Protein AF-A0A0J7XY66-F1 (afdb_monomer)

Foldseek 3Di:
DDDQAEAEAPDPVRVVVCVVCVVVVRHYHYDHPAPDPPSDDDDADFDADPDPDGDTDRD

Secondary structure (DSSP, 8-state):
--PPPEEE--SHHHHHHHHHHHHTT---EEE-SSSSTTSSPP-SPBP----SS----B-

Sequence (59 aa):
MNHTPGMIGGGLGGLMLARALHGHGIALTIFEAEAFPSARTQGGLLDIHEHRVASVNVV

Radius of gyration: 14.1 Å; Cα contacts (8 Å, |Δi|>4): 53; chains: 1; bounding box: 19×33×40 Å

Structure (mmCIF, N/CA/C/O backbone):
data_AF-A0A0J7XY66-F1
#
_entry.id   AF-A0A0J7XY66-F1
#
loop_
_atom_site.group_PDB
_atom_site.id
_atom_site.type_symbol
_atom_site.label_atom_id
_atom_site.label_alt_id
_atom_site.label_comp_id
_atom_site.label_asym_id
_atom_site.label_entity_id
_atom_site.label_seq_id
_atom_site.pdbx_PDB_ins_code
_atom_site.Cartn_x
_atom_site.Cartn_y
_atom_site.Cartn_z
_atom_site.occupancy
_atom_site.B_iso_or_equiv
_atom_site.auth_seq_id
_atom_site.auth_comp_id
_atom_site.auth_asym_id
_atom_site.auth_atom_id
_atom_site.pdbx_PDB_model_num
ATOM 1 N N . MET A 1 1 ? -0.999 9.909 25.847 1.00 52.56 1 MET A N 1
ATOM 2 C CA . MET A 1 1 ? -0.776 10.579 24.549 1.00 52.56 1 MET A CA 1
ATOM 3 C C . MET A 1 1 ? -1.242 9.625 23.467 1.00 52.56 1 MET A C 1
ATOM 5 O O . M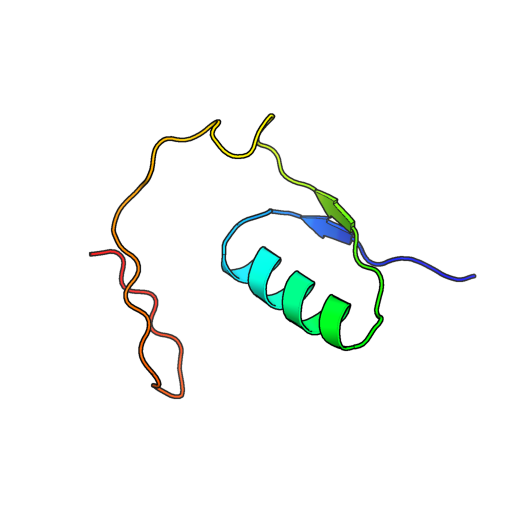ET A 1 1 ? -0.799 8.483 23.485 1.00 52.56 1 MET A O 1
ATOM 9 N N . ASN A 1 2 ? -2.159 10.048 22.595 1.00 79.75 2 ASN A N 1
ATOM 10 C CA . ASN A 1 2 ? -2.606 9.222 21.473 1.00 79.75 2 ASN A CA 1
ATOM 11 C C . ASN A 1 2 ? -1.663 9.476 20.299 1.00 79.75 2 ASN A C 1
ATOM 13 O O . ASN A 1 2 ? -1.665 10.568 19.735 1.00 79.75 2 ASN A O 1
ATOM 17 N N . HIS A 1 3 ? -0.833 8.492 19.965 1.00 82.94 3 HIS A N 1
ATOM 18 C CA . HIS A 1 3 ? 0.047 8.565 18.805 1.00 82.94 3 HIS A CA 1
ATOM 19 C C . HIS A 1 3 ? -0.613 7.849 17.635 1.00 82.94 3 HIS A C 1
ATOM 21 O O . HIS A 1 3 ? -1.064 6.713 17.774 1.00 82.94 3 HIS A O 1
ATOM 27 N N . THR A 1 4 ? -0.656 8.518 16.487 1.00 90.19 4 THR A N 1
ATOM 28 C CA . THR A 1 4 ? -1.067 7.875 15.239 1.00 90.19 4 THR A CA 1
ATOM 29 C C . THR A 1 4 ? 0.173 7.246 14.607 1.00 90.19 4 THR A C 1
ATOM 31 O O . THR A 1 4 ? 1.161 7.959 14.412 1.00 90.19 4 THR A O 1
ATOM 34 N N . PRO A 1 5 ? 0.175 5.936 14.318 1.00 91.81 5 PRO A N 1
ATOM 35 C CA . PRO A 1 5 ? 1.294 5.293 13.649 1.00 91.81 5 PRO A CA 1
ATOM 36 C C . PRO A 1 5 ? 1.492 5.851 12.232 1.00 91.81 5 PRO A C 1
ATOM 38 O O . PRO A 1 5 ? 0.538 6.220 11.541 1.00 91.81 5 PRO A O 1
ATOM 41 N N . GLY A 1 6 ? 2.754 5.903 11.808 1.00 95.56 6 GLY A N 1
ATOM 42 C CA . GLY A 1 6 ? 3.160 6.297 10.462 1.00 95.56 6 GLY A CA 1
ATOM 43 C C . GLY A 1 6 ? 3.745 5.114 9.696 1.00 95.56 6 GLY A C 1
ATOM 44 O O . GLY A 1 6 ? 4.487 4.313 10.261 1.00 95.56 6 GLY A O 1
ATOM 45 N N . MET A 1 7 ? 3.431 5.024 8.408 1.00 94.94 7 MET A N 1
ATOM 46 C CA . MET A 1 7 ? 3.989 4.056 7.471 1.00 94.94 7 MET A CA 1
ATOM 47 C C . MET A 1 7 ? 4.774 4.778 6.385 1.00 94.94 7 MET A C 1
ATOM 49 O O . MET A 1 7 ? 4.277 5.735 5.799 1.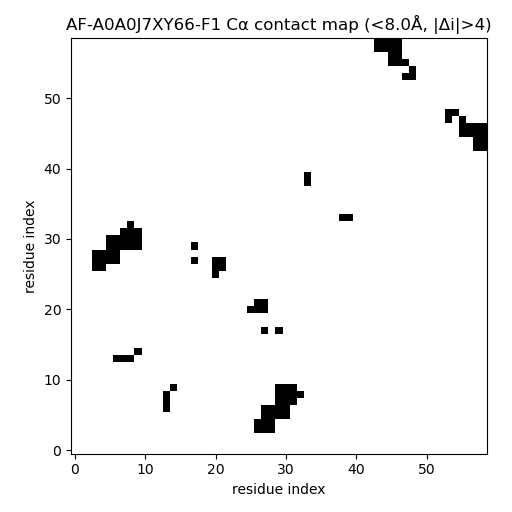00 94.94 7 MET A O 1
ATOM 53 N N . ILE A 1 8 ? 5.982 4.299 6.098 1.00 96.50 8 ILE A N 1
ATOM 54 C CA . ILE A 1 8 ? 6.812 4.821 5.013 1.00 96.50 8 ILE A CA 1
ATOM 55 C C . ILE A 1 8 ? 6.666 3.896 3.801 1.00 96.50 8 ILE A C 1
ATOM 57 O O . ILE A 1 8 ? 6.941 2.702 3.901 1.00 96.50 8 ILE A O 1
ATOM 61 N N . GLY A 1 9 ? 6.242 4.459 2.673 1.00 94.44 9 GLY A N 1
ATOM 62 C CA . GLY A 1 9 ? 5.988 3.768 1.411 1.00 94.44 9 GLY A CA 1
ATOM 63 C C . GLY A 1 9 ? 4.513 3.409 1.196 1.00 94.44 9 GLY A C 1
ATOM 64 O O . GLY A 1 9 ? 3.902 2.687 1.981 1.00 94.44 9 GLY A O 1
ATOM 65 N N . GLY A 1 10 ? 3.963 3.867 0.076 1.00 93.62 10 GLY A N 1
ATOM 66 C CA . GLY A 1 10 ? 2.631 3.583 -0.463 1.00 93.62 10 GLY A CA 1
ATOM 67 C C . GLY A 1 10 ? 2.622 2.459 -1.504 1.00 93.62 10 GLY A C 1
ATOM 68 O O . GLY A 1 10 ? 1.767 2.430 -2.385 1.00 93.62 10 GLY A O 1
ATOM 69 N N . GLY A 1 11 ? 3.572 1.524 -1.416 1.00 92.19 11 GLY A N 1
ATOM 70 C CA . GLY A 1 11 ? 3.567 0.306 -2.225 1.00 92.19 11 GLY A CA 1
ATOM 71 C C . GLY A 1 11 ? 2.454 -0.667 -1.817 1.00 92.19 11 GLY A C 1
ATOM 72 O O . GLY A 1 11 ? 1.803 -0.507 -0.784 1.00 92.19 11 GLY A O 1
ATOM 73 N N . LEU A 1 12 ? 2.275 -1.734 -2.602 1.00 92.44 12 LEU A N 1
ATOM 74 C CA . LEU A 1 12 ? 1.211 -2.731 -2.415 1.00 92.44 12 LEU A CA 1
ATOM 75 C C . LEU A 1 12 ? 1.122 -3.275 -0.981 1.00 92.44 12 LE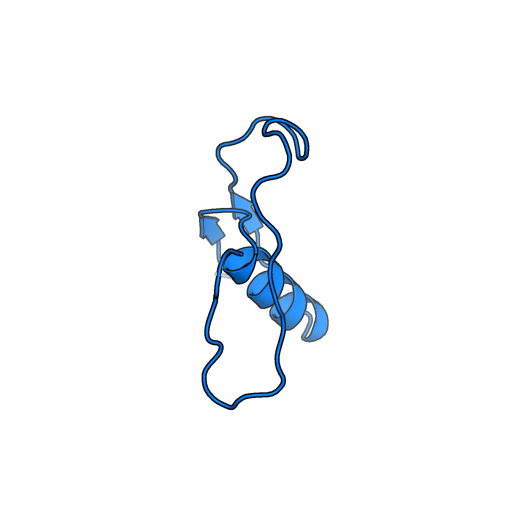U A C 1
ATOM 77 O O . LEU A 1 12 ? 0.054 -3.229 -0.381 1.00 92.44 12 LEU A O 1
ATOM 81 N N . GLY A 1 13 ? 2.234 -3.738 -0.399 1.00 91.25 13 GLY A N 1
ATOM 82 C CA . GLY A 1 13 ? 2.237 -4.263 0.973 1.00 91.25 13 GLY A CA 1
ATOM 83 C C . GLY A 1 13 ? 1.828 -3.221 2.021 1.00 91.25 13 GLY A C 1
ATOM 84 O O . GLY A 1 13 ? 1.074 -3.531 2.943 1.00 91.25 13 GLY A O 1
ATOM 85 N N . GLY A 1 14 ? 2.265 -1.971 1.843 1.00 93.88 14 GLY A N 1
ATOM 86 C CA . GLY A 1 14 ? 1.909 -0.868 2.731 1.00 93.88 14 GLY A CA 1
ATOM 87 C C . GLY A 1 14 ? 0.426 -0.508 2.645 1.00 93.88 14 GLY A C 1
ATOM 88 O O . GLY A 1 14 ? -0.267 -0.451 3.661 1.00 93.88 14 GLY A O 1
ATOM 89 N N . LEU A 1 15 ? -0.102 -0.371 1.426 1.00 95.31 15 LEU A N 1
ATOM 90 C CA . LEU A 1 15 ? -1.524 -0.104 1.196 1.00 95.31 15 LEU A CA 1
ATOM 91 C C . LEU A 1 15 ? -2.427 -1.246 1.679 1.00 95.31 15 LEU A C 1
ATOM 93 O O . LEU A 1 15 ? -3.511 -0.981 2.198 1.00 95.31 15 LEU A O 1
ATOM 97 N N . MET A 1 16 ? -1.986 -2.503 1.571 1.00 94.69 16 MET A N 1
ATOM 98 C CA . MET A 1 16 ? -2.724 -3.651 2.110 1.00 94.69 16 MET A CA 1
ATOM 99 C C . MET A 1 16 ? -2.827 -3.591 3.636 1.00 94.69 16 MET A C 1
ATOM 101 O O . MET A 1 16 ? -3.919 -3.752 4.185 1.00 94.69 16 MET A O 1
ATOM 105 N N . LEU A 1 17 ? -1.726 -3.295 4.332 1.00 94.88 17 LEU A N 1
ATOM 106 C CA . LEU A 1 17 ? -1.749 -3.125 5.786 1.00 94.88 17 LEU A CA 1
ATOM 107 C C . LEU A 1 17 ? -2.595 -1.908 6.197 1.00 94.88 17 LEU A C 1
ATOM 109 O O . LEU A 1 17 ? -3.437 -2.023 7.087 1.00 94.88 17 LEU A O 1
ATOM 113 N N . ALA A 1 18 ? -2.450 -0.769 5.516 1.00 96.50 18 ALA A N 1
ATOM 114 C CA . ALA A 1 18 ? -3.280 0.409 5.761 1.00 96.50 18 ALA A CA 1
ATOM 115 C C . ALA A 1 18 ? -4.777 0.107 5.592 1.00 96.50 18 ALA A C 1
ATOM 117 O O . ALA A 1 18 ? -5.595 0.512 6.419 1.00 96.50 18 ALA A O 1
ATOM 118 N N . ARG A 1 19 ? -5.142 -0.661 4.557 1.00 96.19 19 ARG A N 1
ATOM 119 C CA . ARG A 1 19 ? -6.522 -1.097 4.327 1.00 96.19 19 ARG A CA 1
ATOM 120 C C . ARG A 1 19 ? -7.034 -2.000 5.447 1.00 96.19 19 ARG A C 1
ATOM 122 O O . ARG A 1 19 ? -8.165 -1.807 5.893 1.00 96.19 19 ARG A O 1
ATOM 129 N N . ALA A 1 20 ? -6.228 -2.955 5.906 1.00 96.25 20 ALA A N 1
ATOM 130 C CA . ALA A 1 20 ? -6.602 -3.829 7.013 1.00 96.25 20 ALA A CA 1
ATOM 131 C C . ALA A 1 20 ? -6.849 -3.026 8.300 1.00 96.25 20 ALA A C 1
ATOM 133 O O . ALA A 1 20 ? -7.876 -3.215 8.948 1.00 96.25 20 ALA A O 1
ATOM 134 N N . LEU A 1 21 ? -5.960 -2.087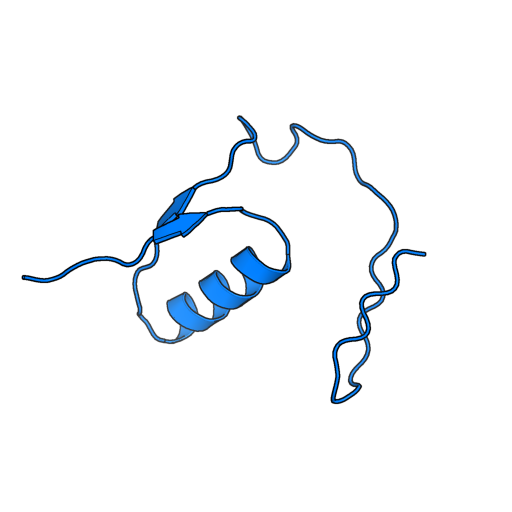 8.637 1.00 96.12 21 LEU A N 1
ATOM 135 C CA . LEU A 1 21 ? -6.090 -1.239 9.827 1.00 96.12 21 LEU A CA 1
ATOM 136 C C . LEU A 1 21 ? -7.295 -0.296 9.750 1.00 96.12 21 LEU A C 1
ATOM 138 O O . LEU A 1 21 ? -8.046 -0.192 10.721 1.00 96.12 21 LEU A O 1
ATOM 142 N N . HIS A 1 22 ? -7.542 0.311 8.586 1.00 96.25 22 HIS A N 1
ATOM 143 C CA . HIS A 1 22 ? -8.731 1.132 8.359 1.00 96.25 22 HIS A CA 1
ATOM 144 C C . HIS A 1 22 ? -10.020 0.323 8.588 1.00 96.25 22 HIS A C 1
ATOM 146 O O . HIS A 1 22 ? -10.928 0.800 9.264 1.00 96.25 22 HIS A O 1
ATOM 152 N N . GLY A 1 23 ? -10.080 -0.932 8.128 1.00 97.94 23 GLY A N 1
ATOM 153 C CA . GLY A 1 23 ? -11.217 -1.823 8.398 1.00 97.94 23 GLY A CA 1
ATOM 154 C C . GLY A 1 23 ? -11.468 -2.098 9.888 1.00 97.94 23 GLY A C 1
ATOM 155 O O . GLY A 1 23 ? -12.599 -2.382 10.269 1.00 97.94 23 GLY A O 1
ATOM 156 N N . HIS A 1 24 ? -10.442 -1.961 10.732 1.00 96.75 24 HIS A N 1
ATOM 157 C CA . HIS A 1 24 ? -10.531 -2.103 12.189 1.00 96.75 24 HIS A CA 1
ATOM 158 C C . HIS A 1 24 ? -10.669 -0.755 12.924 1.00 96.75 24 HIS A C 1
ATOM 160 O O . HIS A 1 24 ? -10.569 -0.714 14.148 1.00 96.75 24 HIS A O 1
ATOM 166 N N . GLY A 1 25 ? -10.878 0.357 12.208 1.00 96.12 25 GLY A N 1
ATOM 167 C CA . GLY A 1 25 ? -11.019 1.691 12.803 1.00 96.12 25 GLY A CA 1
ATOM 168 C C . GLY A 1 25 ? -9.718 2.280 13.360 1.00 96.12 25 GLY A C 1
ATOM 169 O O . GLY A 1 25 ? -9.758 3.230 14.140 1.00 96.12 25 GLY A O 1
ATOM 170 N N . ILE A 1 26 ? -8.561 1.733 12.977 1.00 94.88 26 ILE A N 1
ATOM 171 C CA . ILE A 1 26 ? -7.249 2.207 13.423 1.00 94.88 26 ILE A CA 1
ATOM 172 C C . ILE A 1 26 ? -6.728 3.235 12.417 1.00 94.88 26 ILE A C 1
ATOM 174 O O . ILE A 1 26 ? -6.509 2.921 11.246 1.00 94.88 26 ILE A O 1
ATOM 178 N N . ALA A 1 27 ? -6.505 4.464 12.883 1.00 95.44 27 ALA A N 1
ATOM 179 C CA . ALA A 1 27 ? -5.904 5.518 12.072 1.00 95.44 27 ALA A CA 1
ATOM 180 C C . ALA A 1 27 ? -4.420 5.218 11.786 1.00 95.44 27 ALA A C 1
ATOM 182 O O . ALA A 1 27 ? -3.666 4.863 12.693 1.00 95.44 27 ALA A O 1
ATOM 183 N N . LEU A 1 28 ? -4.001 5.395 10.531 1.00 96.00 28 LEU A N 1
ATO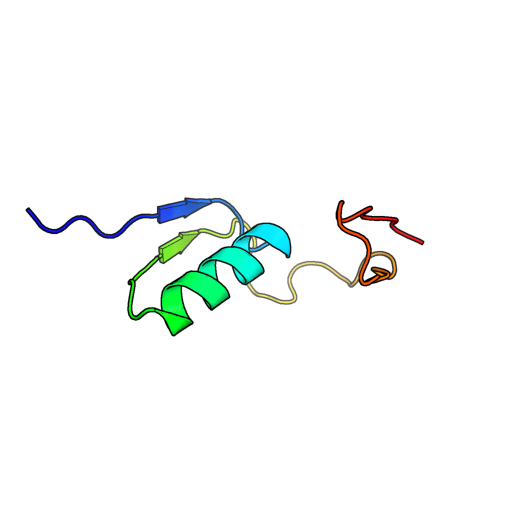M 184 C CA . LEU A 1 28 ? -2.620 5.255 10.064 1.00 96.00 28 LEU A CA 1
ATOM 185 C C . LEU A 1 28 ? -2.340 6.337 9.014 1.00 96.00 28 LEU A C 1
ATOM 187 O O . LEU A 1 28 ? -3.131 6.507 8.085 1.00 96.00 28 LEU A O 1
ATOM 191 N N . THR A 1 29 ? -1.199 7.019 9.124 1.00 96.50 29 THR A N 1
ATOM 192 C CA . THR A 1 29 ? -0.720 7.957 8.094 1.00 96.50 29 THR A CA 1
ATOM 193 C C . THR A 1 29 ? 0.305 7.273 7.191 1.00 96.50 29 THR A C 1
ATOM 195 O O . THR A 1 29 ? 1.247 6.661 7.692 1.00 96.50 29 THR A O 1
ATOM 198 N N . ILE A 1 30 ? 0.153 7.392 5.869 1.00 95.88 30 ILE A N 1
ATOM 199 C CA . ILE A 1 30 ? 1.100 6.860 4.876 1.00 95.88 30 ILE A CA 1
ATOM 200 C C . ILE A 1 30 ? 1.923 8.014 4.303 1.00 95.88 30 ILE A C 1
ATOM 202 O O . ILE A 1 30 ? 1.361 9.018 3.870 1.00 95.88 30 ILE A O 1
ATOM 206 N N . PHE A 1 31 ? 3.242 7.852 4.275 1.00 96.19 31 PHE A N 1
ATOM 207 C CA . PHE A 1 31 ? 4.186 8.773 3.654 1.00 96.19 31 PHE A CA 1
ATOM 208 C C . PHE A 1 31 ? 4.770 8.118 2.403 1.00 96.19 31 PHE A C 1
ATOM 210 O O . PHE A 1 31 ? 5.504 7.138 2.503 1.00 96.19 31 PHE A O 1
ATOM 217 N N . GLU A 1 32 ? 4.436 8.651 1.232 1.00 94.56 32 GLU A N 1
ATOM 218 C CA . GLU A 1 32 ? 4.954 8.203 -0.064 1.00 94.56 32 GLU A CA 1
ATOM 219 C C . GLU A 1 32 ? 5.935 9.249 -0.611 1.00 94.56 32 GLU A C 1
ATOM 221 O O . GLU A 1 32 ? 5.737 10.449 -0.425 1.00 94.56 32 GLU A O 1
ATOM 226 N N . ALA A 1 33 ? 7.020 8.782 -1.228 1.00 95.62 33 ALA A N 1
ATOM 227 C CA . ALA A 1 33 ? 8.054 9.628 -1.810 1.00 95.62 33 ALA A CA 1
ATOM 228 C C . ALA A 1 33 ? 7.620 10.225 -3.157 1.00 95.62 33 ALA A C 1
ATOM 230 O O . ALA A 1 33 ? 8.072 11.308 -3.527 1.00 95.62 33 ALA A O 1
ATOM 231 N N . GLU A 1 34 ? 6.755 9.526 -3.890 1.00 94.12 34 GLU A N 1
ATOM 232 C CA . GLU A 1 34 ? 6.186 10.013 -5.143 1.00 94.12 34 GLU A CA 1
ATOM 233 C C . GLU A 1 34 ? 5.204 11.177 -4.925 1.00 94.12 34 GLU A C 1
ATOM 235 O O . GLU A 1 34 ? 4.359 11.155 -4.030 1.00 94.12 34 GLU A O 1
ATOM 240 N N . ALA A 1 35 ? 5.274 12.192 -5.792 1.00 94.88 35 ALA A N 1
ATOM 241 C CA . ALA A 1 35 ? 4.469 13.410 -5.660 1.00 94.88 35 ALA A CA 1
ATOM 242 C C . ALA A 1 35 ? 2.968 13.198 -5.937 1.00 94.88 35 ALA A C 1
ATOM 244 O O . ALA A 1 35 ? 2.132 13.973 -5.472 1.00 94.88 35 ALA A O 1
ATOM 245 N N . PHE A 1 36 ? 2.618 12.182 -6.728 1.00 93.31 36 PHE A N 1
ATOM 246 C CA . PHE A 1 36 ? 1.241 11.849 -7.089 1.00 93.31 36 PHE A CA 1
ATOM 247 C C . PHE A 1 36 ? 1.116 10.357 -7.449 1.00 93.31 36 PHE A C 1
ATOM 249 O O . PHE A 1 36 ? 2.106 9.740 -7.843 1.00 93.31 36 PHE A O 1
ATOM 256 N N . PRO A 1 37 ? -0.087 9.752 -7.366 1.00 90.06 37 PRO A N 1
ATOM 257 C CA . PRO A 1 37 ? -0.259 8.302 -7.529 1.00 90.06 37 PRO A CA 1
ATOM 258 C C . PRO A 1 37 ? 0.182 7.737 -8.887 1.00 90.06 37 PRO A C 1
ATOM 260 O O . PRO A 1 37 ? 0.520 6.563 -8.985 1.00 90.06 37 PRO A O 1
ATOM 263 N N . SER A 1 38 ? 0.177 8.563 -9.934 1.00 92.25 38 SER A N 1
ATOM 264 C CA . SER A 1 38 ? 0.587 8.195 -11.293 1.00 92.25 38 SER A CA 1
ATOM 265 C C . SER A 1 38 ? 1.998 8.674 -11.657 1.00 92.25 38 SER A C 1
ATOM 267 O O . SER A 1 38 ? 2.313 8.774 -12.840 1.00 92.25 38 SER A O 1
ATOM 269 N N . ALA A 1 39 ? 2.833 9.037 -10.674 1.00 95.06 39 ALA A N 1
ATOM 270 C CA . ALA A 1 39 ? 4.188 9.544 -10.920 1.00 95.06 39 ALA A CA 1
ATOM 271 C C . ALA A 1 39 ? 5.094 8.513 -11.603 1.00 95.06 39 ALA A C 1
ATOM 273 O O . ALA A 1 39 ? 5.951 8.879 -12.407 1.00 95.06 39 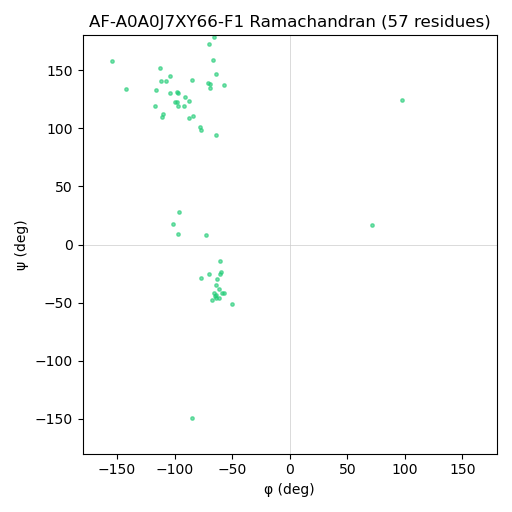ALA A O 1
ATOM 274 N N . ARG A 1 40 ? 4.852 7.222 -11.353 1.00 87.69 40 ARG A N 1
ATOM 275 C CA . ARG A 1 40 ? 5.476 6.123 -12.092 1.00 87.69 40 ARG A CA 1
ATOM 276 C C . ARG A 1 40 ? 4.497 5.517 -13.084 1.00 87.69 40 ARG A C 1
ATOM 278 O O . ARG A 1 40 ? 3.305 5.392 -12.807 1.00 87.69 40 ARG A O 1
ATOM 285 N N . THR A 1 41 ? 5.020 5.085 -14.226 1.00 91.62 41 THR A N 1
ATOM 286 C CA . THR A 1 41 ? 4.282 4.210 -15.139 1.00 91.62 41 THR A CA 1
ATOM 287 C C . THR A 1 41 ? 4.061 2.845 -14.489 1.00 91.62 41 THR A C 1
ATOM 289 O O . THR A 1 41 ? 4.797 2.447 -13.584 1.00 91.62 41 THR A O 1
ATOM 292 N N . GLN A 1 42 ? 3.063 2.105 -14.970 1.00 89.44 42 GLN A N 1
ATOM 293 C CA . GLN A 1 42 ? 2.839 0.729 -14.537 1.00 89.44 42 GLN A CA 1
ATOM 294 C C . GLN A 1 42 ? 4.092 -0.132 -14.791 1.00 89.44 42 GLN A C 1
ATOM 296 O O . GLN A 1 42 ? 4.730 -0.011 -15.837 1.00 89.44 42 GLN A O 1
ATOM 301 N N . GLY A 1 43 ? 4.442 -0.973 -13.812 1.00 88.50 43 GLY A N 1
ATOM 302 C CA . GLY A 1 43 ? 5.484 -1.994 -13.941 1.00 88.50 43 GLY A CA 1
ATOM 303 C C . GLY A 1 43 ? 4.950 -3.294 -14.556 1.00 88.50 43 GLY A C 1
ATOM 304 O O . GLY A 1 43 ? 4.005 -3.277 -15.340 1.00 88.50 43 GLY A O 1
ATOM 305 N N . GLY A 1 44 ? 5.539 -4.428 -14.176 1.00 88.69 44 GLY A N 1
ATOM 306 C CA . GLY A 1 44 ? 5.028 -5.752 -14.549 1.00 88.69 44 GLY A CA 1
ATOM 307 C C . GLY A 1 44 ? 3.657 -6.066 -13.940 1.00 88.69 44 GLY A C 1
ATOM 308 O O . GLY A 1 44 ? 3.081 -5.273 -13.186 1.00 88.69 44 GLY A O 1
ATOM 309 N N . LEU A 1 45 ? 3.129 -7.245 -14.264 1.00 89.44 45 LEU A N 1
ATOM 310 C CA . LEU A 1 45 ? 1.886 -7.734 -13.669 1.00 89.44 45 LEU A CA 1
ATOM 311 C C . LEU A 1 45 ? 2.181 -8.428 -12.338 1.00 89.44 45 LEU A C 1
ATOM 313 O O . LEU A 1 45 ? 3.181 -9.130 -12.192 1.00 89.44 45 LEU A O 1
ATOM 317 N N . LEU A 1 46 ? 1.290 -8.222 -11.368 1.00 85.81 46 LEU A N 1
ATOM 318 C CA . LEU A 1 46 ? 1.301 -8.951 -10.107 1.00 85.81 46 LEU A CA 1
ATOM 319 C C . LEU A 1 46 ? 0.300 -10.095 -10.188 1.00 85.81 46 LEU A C 1
ATOM 321 O O . LEU A 1 46 ? -0.893 -9.850 -10.369 1.00 85.81 46 LEU A O 1
ATOM 325 N N . ASP A 1 47 ? 0.782 -11.312 -9.973 1.00 85.69 47 ASP A N 1
ATOM 326 C CA . ASP A 1 47 ? -0.081 -12.475 -9.830 1.00 85.69 47 ASP A CA 1
ATOM 327 C C . ASP A 1 47 ? -0.448 -12.713 -8.356 1.00 85.69 47 ASP A C 1
ATOM 329 O O . ASP A 1 47 ? 0.428 -12.778 -7.486 1.00 85.69 47 ASP A O 1
ATOM 333 N N . ILE A 1 48 ? -1.747 -12.813 -8.063 1.00 83.31 48 ILE A N 1
ATOM 334 C CA . ILE A 1 48 ? -2.277 -12.981 -6.706 1.00 83.31 48 ILE A CA 1
ATOM 335 C C . ILE A 1 48 ? -2.869 -14.380 -6.590 1.00 83.31 48 ILE A C 1
ATOM 337 O O . ILE A 1 48 ? -3.938 -14.670 -7.122 1.00 83.31 48 ILE A O 1
ATOM 341 N N . HIS A 1 49 ? -2.194 -15.220 -5.812 1.00 83.25 49 HIS A N 1
ATOM 342 C CA . HIS A 1 49 ? -2.606 -16.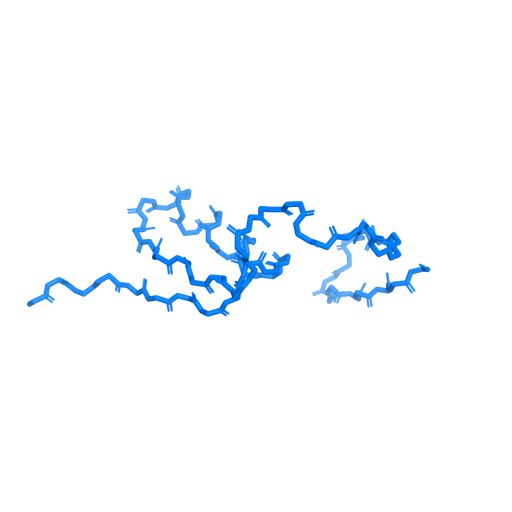591 -5.543 1.00 83.25 49 HIS A CA 1
ATOM 343 C C . HIS A 1 49 ? -3.019 -16.770 -4.083 1.00 83.25 49 HIS A C 1
ATOM 345 O O . HIS A 1 49 ? -2.474 -16.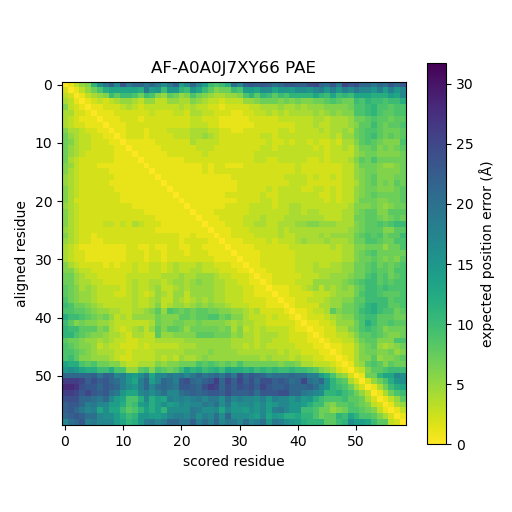132 -3.184 1.00 83.25 49 HIS A O 1
ATOM 351 N N . GLU A 1 50 ? -3.911 -17.723 -3.825 1.00 82.12 50 GLU A N 1
ATOM 352 C CA . GLU A 1 50 ? -4.398 -18.073 -2.482 1.00 82.12 50 GLU A CA 1
ATOM 353 C C . GLU A 1 50 ? -3.378 -18.830 -1.595 1.00 82.12 50 GLU A C 1
ATOM 355 O O . GLU A 1 50 ? -3.712 -19.300 -0.506 1.00 82.12 50 GLU A O 1
ATOM 360 N N . HIS A 1 51 ? -2.118 -18.966 -2.025 1.00 73.25 51 HIS A N 1
ATOM 361 C CA . HIS A 1 51 ? -1.115 -19.770 -1.324 1.00 73.25 51 HIS A CA 1
ATOM 362 C C . HIS A 1 51 ? -0.657 -19.124 0.004 1.00 73.25 51 HIS A C 1
ATOM 364 O O . HIS A 1 51 ? -0.414 -17.923 0.090 1.00 73.25 51 HIS A O 1
ATOM 370 N N . ARG A 1 52 ? -0.482 -19.945 1.056 1.00 61.91 52 ARG A N 1
ATOM 371 C CA . ARG A 1 52 ? -0.226 -19.534 2.462 1.00 61.91 52 ARG A CA 1
ATOM 372 C C . ARG A 1 52 ? 1.066 -18.716 2.678 1.00 61.91 52 ARG A C 1
ATOM 374 O O . ARG A 1 52 ? 1.238 -18.098 3.724 1.00 61.91 52 ARG A O 1
ATOM 381 N N . VAL A 1 53 ? 1.961 -18.701 1.696 1.00 57.44 53 VAL A N 1
ATOM 382 C CA . VAL A 1 53 ? 3.045 -17.718 1.566 1.00 57.44 53 VAL A CA 1
ATOM 383 C C . VAL A 1 53 ? 2.793 -16.948 0.281 1.00 57.44 53 VAL A C 1
ATOM 385 O O . VAL A 1 53 ? 2.750 -17.555 -0.788 1.00 57.44 53 VAL A O 1
ATOM 388 N N . ALA A 1 54 ? 2.599 -15.634 0.400 1.00 55.38 54 ALA A N 1
ATOM 389 C CA . ALA A 1 54 ? 2.441 -14.743 -0.738 1.00 55.38 54 ALA A CA 1
ATOM 390 C C . ALA A 1 54 ? 3.747 -14.734 -1.544 1.00 55.38 54 ALA A C 1
ATOM 392 O O . ALA A 1 54 ? 4.695 -14.019 -1.222 1.00 55.38 54 ALA A O 1
ATOM 393 N N . SER A 1 55 ? 3.821 -15.579 -2.566 1.00 56.59 55 SER A N 1
ATOM 394 C CA . SER A 1 55 ? 4.893 -15.542 -3.549 1.00 56.59 55 SER A CA 1
ATOM 395 C C . SER A 1 55 ? 4.594 -14.395 -4.504 1.00 56.59 55 SER A C 1
ATOM 397 O O . SER A 1 55 ? 3.737 -14.508 -5.375 1.00 56.59 55 SER A O 1
ATOM 399 N N . VAL A 1 56 ? 5.269 -13.265 -4.304 1.00 58.94 56 VAL A N 1
ATOM 400 C CA . VAL A 1 56 ? 5.209 -12.136 -5.234 1.00 58.94 56 VAL A CA 1
ATOM 401 C C . VAL A 1 56 ? 6.089 -12.486 -6.425 1.00 58.94 56 VAL A C 1
ATOM 403 O O . VAL A 1 56 ?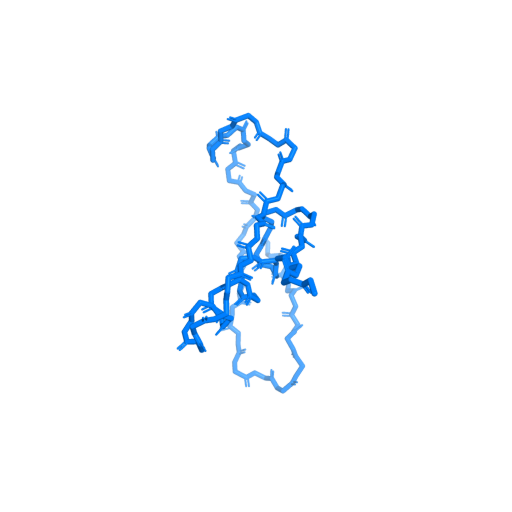 7.309 -12.353 -6.355 1.00 58.94 56 VAL A O 1
ATOM 406 N N . ASN A 1 57 ? 5.469 -12.967 -7.500 1.00 57.88 57 ASN A N 1
ATOM 407 C CA . ASN A 1 57 ? 6.131 -13.096 -8.790 1.00 57.88 57 ASN A CA 1
ATOM 408 C C . ASN A 1 57 ? 5.760 -11.874 -9.626 1.00 57.88 57 ASN A C 1
ATOM 410 O O . ASN A 1 57 ? 4.581 -11.621 -9.876 1.00 57.88 57 ASN A O 1
ATOM 414 N N . VAL A 1 58 ? 6.771 -11.102 -10.012 1.00 61.06 58 VAL A N 1
ATOM 415 C CA . VAL A 1 58 ? 6.611 -10.091 -11.055 1.00 61.06 58 VAL A CA 1
ATOM 416 C C . VAL A 1 58 ? 6.785 -10.844 -12.366 1.00 61.06 58 VAL A C 1
ATOM 418 O O . VAL A 1 58 ? 7.873 -11.362 -12.620 1.00 61.06 58 VAL A O 1
ATOM 421 N N . VAL A 1 59 ? 5.695 -10.980 -13.123 1.00 58.31 59 VAL A N 1
ATOM 422 C CA . VAL A 1 59 ? 5.731 -11.530 -14.488 1.00 58.31 59 VAL A CA 1
ATOM 423 C C . VAL A 1 59 ? 6.331 -10.498 -15.431 1.00 58.31 59 VAL A C 1
ATOM 425 O O . VAL A 1 59 ? 5.963 -9.303 -15.300 1.00 58.31 59 VAL A O 1
#

pLDDT: mean 86.78, std 13.24, range [52.56, 97.94]

Solvent-accessible surface area (backbone atoms only — not comparable to full-atom values): 4006 Å² total; per-residue (Å²): 135,92,78,73,53,74,41,82,43,72,48,72,73,42,48,51,52,52,52,56,35,48,76,70,74,45,73,68,48,75,46,54,90,63,94,47,97,74,71,60,78,87,76,66,51,80,58,87,67,95,52,98,65,81,68,83,48,76,92

Organism: NCBI:txid1114963

InterPro domains:
  IPR036188 FAD/NAD(P)-binding domain superfamily [G3DSA:3.50.50.60] (6-57)
  IPR036188 FAD/NAD(P)-binding domain superfamily [SSF51905] (8-49)

Mean predicted aligned error: 6.09 Å

Nearest PDB structures (foldseek):
  2y6r-assembly4_D  TM=8.710E-01  e=4.874E-02  Bacteroides thetaiotaomicron
  1b6r-assembly1_A-2  TM=6.731E-01  e=1.206E+00  Escherichia coli
  4gx0-assembly2_D  TM=6.372E-01  e=5.059E+00  Geobacter sulfurreducens PCA
  8oy0-assembly1_D  TM=3.898E-01  e=2.737E+00  Acinetobacter baumannii ATCC 17978